Protein AF-A0A853A1L6-F1 (afdb_monomer)

Solvent-accessible surface area (backbone atoms only — not comparable to full-atom values): 5374 Å² total; per-residue (Å²): 140,74,65,71,63,58,59,51,50,56,53,51,54,47,54,44,51,51,48,51,49,50,44,52,52,51,53,52,52,51,53,52,50,52,54,52,52,54,59,58,52,74,74,46,70,70,76,55,40,60,56,42,53,55,52,52,51,55,47,51,53,52,53,48,53,51,51,52,52,43,52,51,51,51,50,51,44,52,50,50,54,52,52,52,54,52,54,48,55,52,50,58,51,62,80,71,108

Sequence (97 aa):
MSGPMKVTFGRLEQAAEETRTAATNISTQLDDLKAAVNRVAQTWTGDAQTAYNQRQEEWNQSAQALNEVLQAIEQNLRQAAENYRTTENQIANVWRG

Foldseek 3Di:
DCPPLVVVLVVLVVVLVVLVVVLVVVLVVLVVVLVVLVVVLVPDDDPVVVVSVVVNVVSVVVSVVSNVVSVVVSVVSVVVSVVSVVVVVVVVVVVVD

Radius of gyration: 22.11 Å; Cα contacts (8 Å, |Δi|>4): 17; chains: 1; bounding box: 47×17×63 Å

Nearest PDB structures (foldseek):
  3fav-assembly2_C  TM=8.494E-01  e=4.328E-03  Mycobacterium tuberculosis H37Rv
  4lws-assembly3_A  TM=7.703E-01  e=5.975E-03  Thermomonospora curvata DSM 43183
  7o3x-assembly1_B  TM=5.441E-01  e=3.113E+00  Synechocystis sp. PCC 6803 substr. Kazusa
  8qbw-assembly1_A  TM=4.877E-01  e=2.736E+00  Nostoc punctiforme
  8akr-assembly1_A  TM=3.462E-01  e=1.109E+00  Synechocystis sp. PCC 6803

Organism: NCBI:txid1892865

Mean predicted aligned error: 10.01 Å

Secondary structure (DSSP, 8-state):
--HHHHHHHHHHHHHHHHHHHHHHHHHHHHHHHHHHHHHHHTT--THHHHHHHHHHHHHHHHHHHHHHHHHHHHHHHHHHHHHHHHHHHHHHHHTT-

pLDDT: mean 72.79, std 8.27, range [47.56, 84.75]

InterPro domains:
  IPR010310 Type VII secretion system ESAT-6-like [PF06013] (5-88)
  IPR010310 Type VII secretion system ESAT-6-like [TIGR03930] (5-93)
  IPR036689 ESAT-6-like superfamily [SSF140453] (4-97)

Structure (mmCIF, N/CA/C/O backbone):
data_AF-A0A853A1L6-F1
#
_entry.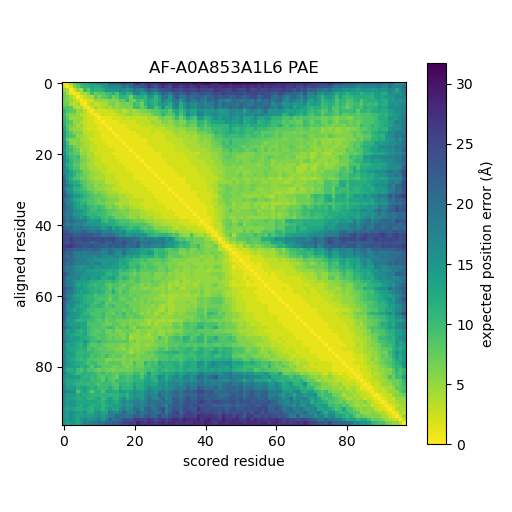id   AF-A0A853A1L6-F1
#
loop_
_atom_site.group_PDB
_atom_site.id
_atom_site.type_symbol
_atom_site.label_atom_id
_atom_site.label_alt_id
_atom_site.label_comp_id
_atom_site.label_asym_id
_atom_site.label_entity_id
_atom_site.label_seq_id
_atom_site.pdbx_PDB_ins_code
_atom_site.Cartn_x
_atom_site.Cartn_y
_atom_site.Cartn_z
_atom_site.occupancy
_atom_site.B_iso_or_equiv
_atom_site.auth_seq_id
_atom_site.auth_comp_id
_atom_site.auth_asym_id
_atom_site.auth_atom_id
_atom_site.pdbx_PDB_model_num
ATOM 1 N N . MET A 1 1 ? 21.383 6.868 -35.502 1.00 47.56 1 MET A N 1
ATOM 2 C CA . MET A 1 1 ? 20.068 7.413 -35.095 1.00 47.56 1 MET A CA 1
ATOM 3 C C . MET A 1 1 ? 19.631 6.692 -33.823 1.00 47.56 1 MET A C 1
ATOM 5 O O . MET A 1 1 ? 19.289 5.527 -33.904 1.00 47.56 1 MET A O 1
ATOM 9 N N . SER A 1 2 ? 19.708 7.334 -32.650 1.00 54.91 2 SER A N 1
ATOM 10 C CA . SER A 1 2 ? 19.448 6.692 -31.336 1.00 54.91 2 SER A CA 1
ATOM 11 C C . SER A 1 2 ? 18.341 7.395 -30.527 1.00 54.91 2 SER A C 1
ATOM 13 O O . SER A 1 2 ? 18.307 7.300 -29.305 1.00 54.91 2 SER A O 1
ATOM 15 N N . GLY A 1 3 ? 17.466 8.148 -31.203 1.00 60.12 3 GLY A N 1
ATOM 16 C CA . GLY A 1 3 ? 16.504 9.077 -30.592 1.00 60.12 3 GLY A CA 1
ATOM 17 C C . GLY A 1 3 ? 15.248 8.459 -29.955 1.00 60.12 3 GLY A C 1
ATOM 18 O O . GLY A 1 3 ? 14.942 8.815 -28.822 1.00 60.12 3 GLY A O 1
ATOM 19 N N . PRO A 1 4 ? 14.512 7.542 -30.612 1.00 61.88 4 PRO A N 1
ATOM 20 C CA . PRO A 1 4 ? 13.209 7.098 -30.097 1.00 61.88 4 PRO A CA 1
ATOM 21 C C . PRO A 1 4 ? 13.296 6.062 -28.960 1.00 61.88 4 PRO A C 1
ATOM 23 O O . PRO A 1 4 ? 12.451 6.068 -28.064 1.00 61.88 4 PRO A O 1
ATOM 26 N N . MET A 1 5 ? 14.332 5.213 -28.945 1.00 57.09 5 MET A N 1
ATOM 27 C CA . MET A 1 5 ? 14.509 4.173 -27.915 1.00 57.09 5 MET A CA 1
ATOM 28 C C . MET A 1 5 ? 14.900 4.767 -26.549 1.00 57.09 5 MET A C 1
ATOM 30 O O . MET A 1 5 ? 14.241 4.492 -25.549 1.00 57.09 5 MET A O 1
ATOM 34 N N . LYS A 1 6 ? 15.876 5.691 -26.498 1.00 65.38 6 LYS A N 1
ATOM 35 C CA . LYS A 1 6 ? 16.277 6.369 -25.244 1.00 65.38 6 LYS A CA 1
ATOM 36 C C . LYS A 1 6 ? 15.136 7.150 -24.581 1.00 65.38 6 LYS A C 1
ATOM 38 O O . LYS A 1 6 ? 15.009 7.131 -23.362 1.00 65.38 6 LYS A O 1
ATOM 43 N N . VAL A 1 7 ? 14.297 7.817 -25.378 1.00 66.88 7 VAL A N 1
ATOM 44 C CA . VAL A 1 7 ? 13.135 8.581 -24.882 1.00 66.88 7 VAL A CA 1
ATOM 45 C C . VAL A 1 7 ? 12.054 7.659 -24.313 1.00 66.88 7 VAL A C 1
ATOM 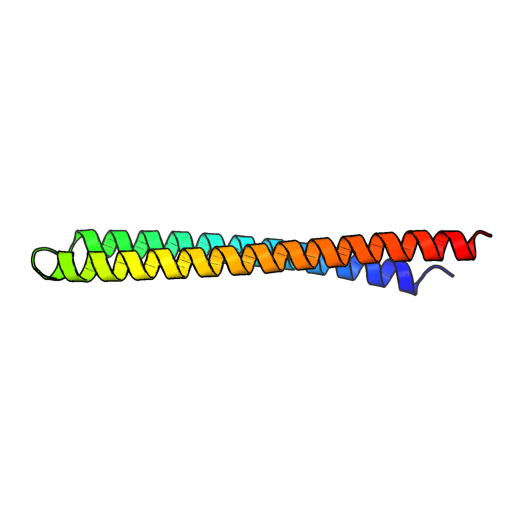47 O O . VAL A 1 7 ? 11.344 8.027 -23.380 1.00 66.88 7 VAL A O 1
ATOM 50 N N . THR A 1 8 ? 11.909 6.455 -24.863 1.00 69.06 8 THR A N 1
ATOM 51 C CA . THR A 1 8 ? 10.933 5.475 -24.371 1.00 69.06 8 THR A CA 1
ATOM 52 C C . THR A 1 8 ? 11.413 4.825 -23.073 1.00 69.06 8 THR A C 1
ATOM 54 O O . THR A 1 8 ? 10.618 4.680 -22.151 1.00 69.06 8 THR A O 1
ATOM 57 N N . PHE A 1 9 ? 12.717 4.557 -22.953 1.00 65.44 9 PHE A N 1
ATOM 58 C CA . PHE A 1 9 ? 13.335 4.062 -21.721 1.00 65.44 9 PHE A CA 1
ATOM 59 C C . PHE A 1 9 ? 13.187 5.039 -20.545 1.00 65.44 9 PHE A C 1
ATOM 61 O O . PHE A 1 9 ? 12.676 4.655 -19.498 1.00 65.44 9 PHE A O 1
ATOM 68 N N . GLY A 1 10 ? 13.537 6.317 -20.740 1.00 70.19 10 GLY A N 1
ATOM 69 C CA . GLY A 1 10 ? 13.406 7.323 -19.679 1.00 70.19 10 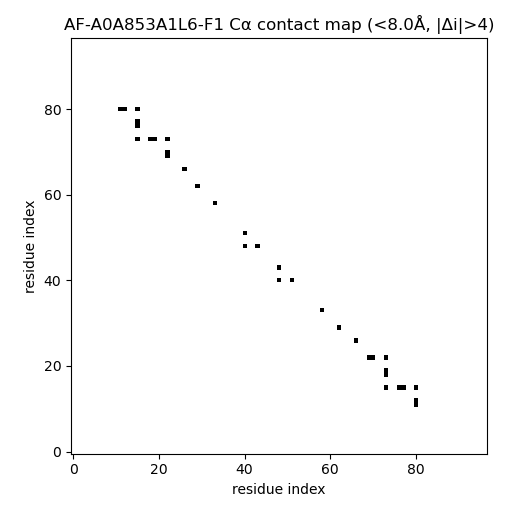GLY A CA 1
ATOM 70 C C . GLY A 1 10 ? 11.965 7.495 -19.182 1.00 70.19 10 GLY A C 1
ATOM 71 O O . GLY A 1 10 ? 11.741 7.681 -17.992 1.00 70.19 10 GLY A O 1
ATOM 72 N N . ARG A 1 11 ? 10.968 7.353 -20.069 1.00 72.31 11 ARG A N 1
ATOM 73 C CA . ARG A 1 11 ? 9.546 7.383 -19.680 1.00 72.31 11 ARG A CA 1
ATOM 74 C C . ARG A 1 11 ? 9.110 6.146 -18.891 1.00 72.31 11 ARG A C 1
ATOM 76 O O . ARG A 1 11 ? 8.246 6.260 -18.030 1.00 72.31 11 ARG A O 1
ATOM 83 N N . LEU A 1 12 ? 9.687 4.981 -19.181 1.00 68.38 12 LEU A N 1
ATOM 84 C CA . LEU A 1 12 ? 9.415 3.733 -18.462 1.00 68.38 12 LEU A CA 1
ATOM 85 C C . LEU A 1 12 ? 9.999 3.753 -17.046 1.00 68.38 12 LEU A C 1
ATOM 87 O O . LEU A 1 12 ? 9.295 3.396 -16.104 1.00 68.38 12 LEU A O 1
ATOM 91 N N . GLU A 1 13 ? 11.245 4.209 -16.885 1.00 72.44 13 GLU A N 1
ATOM 92 C CA . GLU A 1 13 ? 11.848 4.405 -15.557 1.00 72.44 13 GLU A CA 1
ATOM 93 C C . GLU A 1 13 ? 11.046 5.409 -14.729 1.00 72.44 13 GLU A C 1
ATOM 95 O O . GLU A 1 13 ? 10.693 5.115 -13.588 1.00 72.44 13 GLU A O 1
ATOM 100 N N . GLN A 1 14 ? 10.672 6.541 -15.331 1.00 76.56 14 GLN A N 1
ATOM 101 C CA . GLN A 1 14 ? 9.856 7.551 -14.666 1.00 76.56 14 GLN A CA 1
ATOM 102 C C . GLN A 1 14 ? 8.501 6.984 -14.208 1.00 76.56 14 GLN A C 1
ATOM 104 O O . GLN A 1 14 ? 8.120 7.166 -13.055 1.00 76.56 14 GLN A O 1
ATOM 109 N N . ALA A 1 15 ? 7.791 6.242 -15.064 1.00 71.44 15 ALA A N 1
ATOM 110 C CA . ALA A 1 15 ? 6.505 5.638 -14.705 1.00 71.44 15 ALA A CA 1
ATOM 111 C C . ALA A 1 15 ? 6.626 4.601 -13.568 1.00 71.44 15 ALA A C 1
ATOM 113 O O . ALA A 1 15 ? 5.737 4.490 -12.715 1.00 71.44 15 ALA A O 1
ATOM 114 N N . ALA A 1 16 ? 7.730 3.847 -13.528 1.00 72.31 16 ALA A N 1
ATOM 115 C CA . ALA A 1 16 ? 8.011 2.914 -12.440 1.00 72.31 16 ALA A CA 1
ATOM 116 C C . ALA A 1 16 ? 8.276 3.651 -11.114 1.00 72.31 16 ALA A C 1
ATOM 118 O O . ALA A 1 16 ? 7.774 3.243 -10.063 1.00 72.31 16 ALA A O 1
ATOM 119 N N . GLU A 1 17 ? 9.023 4.754 -11.158 1.00 78.44 17 GLU A N 1
ATOM 120 C CA . GLU A 1 17 ? 9.340 5.581 -9.991 1.00 78.44 17 GLU A CA 1
ATOM 121 C C . GLU A 1 17 ? 8.101 6.312 -9.443 1.00 78.44 17 GLU A C 1
ATOM 123 O O . GLU A 1 17 ? 7.849 6.309 -8.232 1.00 78.44 17 GLU A O 1
ATOM 128 N N . GLU A 1 18 ? 7.266 6.852 -10.334 1.00 76.94 18 GLU A N 1
ATOM 129 C CA . GLU A 1 18 ? 5.973 7.458 -10.000 1.00 76.94 18 GLU A CA 1
ATOM 130 C C . GLU A 1 18 ? 5.045 6.442 -9.328 1.00 76.94 18 GLU A C 1
ATOM 132 O O . GLU A 1 18 ? 4.435 6.744 -8.299 1.00 76.94 18 GLU A O 1
ATOM 137 N N . THR A 1 19 ? 4.988 5.207 -9.834 1.00 72.38 19 THR A N 1
ATOM 138 C CA . THR A 1 19 ? 4.129 4.184 -9.226 1.00 72.38 19 THR A CA 1
ATOM 139 C C . THR A 1 19 ? 4.647 3.722 -7.870 1.00 72.38 19 THR A C 1
ATOM 141 O O . THR A 1 19 ? 3.859 3.552 -6.942 1.00 72.38 19 THR A O 1
ATOM 144 N N . ARG A 1 20 ? 5.967 3.576 -7.705 1.00 75.19 20 ARG A N 1
ATOM 145 C CA . ARG A 1 20 ? 6.565 3.282 -6.394 1.00 75.19 20 ARG A CA 1
ATOM 146 C C . ARG A 1 20 ? 6.224 4.366 -5.373 1.00 75.19 20 ARG A C 1
ATOM 148 O O . ARG A 1 20 ? 5.888 4.063 -4.226 1.00 75.19 20 ARG A O 1
ATOM 155 N N . THR A 1 21 ? 6.294 5.624 -5.797 1.00 82.00 21 THR A N 1
ATOM 156 C CA . THR A 1 21 ? 5.940 6.774 -4.962 1.00 82.00 21 THR A CA 1
ATOM 157 C C . THR A 1 21 ? 4.458 6.738 -4.594 1.00 82.00 21 THR A C 1
ATOM 159 O O . THR A 1 21 ? 4.116 6.864 -3.420 1.00 82.00 21 THR A O 1
ATOM 162 N N . ALA A 1 22 ? 3.575 6.485 -5.564 1.00 75.50 22 ALA A N 1
ATOM 163 C CA . ALA A 1 22 ? 2.140 6.360 -5.323 1.00 75.50 22 ALA A CA 1
ATOM 164 C C . ALA A 1 22 ? 1.811 5.216 -4.350 1.00 75.50 22 ALA A C 1
ATOM 166 O O . ALA A 1 22 ? 1.062 5.428 -3.399 1.00 75.50 22 ALA A O 1
ATOM 167 N N . ALA A 1 23 ? 2.415 4.037 -4.527 1.00 74.12 23 ALA A N 1
ATOM 168 C CA . ALA A 1 23 ? 2.233 2.893 -3.634 1.00 74.12 23 ALA A CA 1
ATOM 169 C C . ALA A 1 23 ? 2.677 3.207 -2.196 1.00 74.12 23 ALA A C 1
ATOM 171 O O . ALA A 1 23 ? 1.947 2.926 -1.246 1.00 74.12 23 ALA A O 1
ATOM 172 N N . THR A 1 24 ? 3.830 3.864 -2.042 1.00 79.06 24 THR A N 1
ATOM 173 C CA . THR A 1 24 ? 4.333 4.303 -0.731 1.00 79.06 24 THR A CA 1
ATOM 174 C C . THR A 1 24 ? 3.367 5.290 -0.073 1.00 79.06 24 THR A C 1
ATOM 176 O O . THR A 1 24 ? 3.020 5.127 1.094 1.00 79.06 24 THR A O 1
ATOM 179 N N . ASN A 1 25 ? 2.874 6.278 -0.825 1.00 81.62 25 ASN A N 1
ATOM 180 C CA . ASN A 1 25 ? 1.925 7.266 -0.312 1.00 81.62 25 ASN A CA 1
ATOM 181 C C . ASN A 1 25 ? 0.606 6.627 0.137 1.00 81.62 25 ASN A C 1
ATOM 183 O O . ASN A 1 25 ? 0.084 6.993 1.189 1.00 81.62 25 ASN A O 1
ATOM 187 N N . ILE A 1 26 ? 0.078 5.665 -0.628 1.00 76.50 26 ILE A N 1
ATOM 188 C CA . ILE A 1 26 ? -1.154 4.960 -0.258 1.00 76.50 26 ILE A CA 1
ATOM 189 C C . ILE A 1 26 ? -0.930 4.129 1.011 1.00 76.50 26 ILE A C 1
ATOM 191 O O . ILE A 1 26 ? -1.773 4.171 1.904 1.00 76.50 26 ILE A O 1
ATOM 195 N N . SER A 1 27 ? 0.208 3.434 1.139 1.00 75.69 27 SER A N 1
ATOM 196 C CA . SER A 1 27 ? 0.536 2.696 2.369 1.00 75.69 27 SER A CA 1
ATOM 197 C C . SER A 1 27 ? 0.538 3.616 3.592 1.00 75.69 27 SER A C 1
ATOM 199 O O . SER A 1 27 ? -0.118 3.308 4.583 1.00 75.69 27 SER A O 1
ATOM 201 N N . THR A 1 28 ? 1.194 4.777 3.503 1.00 83.25 28 THR A N 1
ATOM 202 C CA . THR A 1 28 ? 1.214 5.766 4.592 1.00 83.25 28 THR A CA 1
ATOM 203 C C . THR A 1 28 ? -0.192 6.253 4.946 1.00 83.25 28 THR A C 1
ATOM 205 O O . THR A 1 28 ? -0.554 6.299 6.117 1.00 83.25 28 THR A O 1
ATOM 208 N N . GLN A 1 29 ? -1.021 6.567 3.945 1.00 81.00 29 GLN A N 1
ATOM 209 C CA . GLN A 1 29 ? -2.398 7.017 4.178 1.00 81.00 29 GLN A CA 1
ATOM 210 C C . GLN A 1 29 ? -3.259 5.950 4.869 1.00 81.00 29 GLN A C 1
ATOM 212 O O . GLN A 1 29 ? -4.103 6.289 5.700 1.00 81.00 29 GLN A O 1
ATOM 217 N N . LEU A 1 30 ? -3.054 4.666 4.556 1.00 78.62 30 LEU A N 1
ATOM 218 C CA . LEU A 1 30 ? -3.748 3.569 5.235 1.00 78.62 30 LEU A CA 1
ATOM 219 C C . LEU A 1 30 ? -3.318 3.423 6.691 1.00 78.62 30 LEU A C 1
ATOM 221 O O . LEU A 1 30 ? -4.174 3.215 7.556 1.00 78.62 30 LEU A O 1
ATOM 225 N N . ASP A 1 31 ? -2.021 3.553 6.965 1.00 80.25 31 ASP A N 1
ATOM 226 C CA . ASP A 1 31 ? -1.483 3.497 8.323 1.00 80.25 31 ASP A CA 1
ATOM 227 C C . ASP A 1 31 ? -2.004 4.663 9.176 1.00 80.25 31 ASP A C 1
ATOM 229 O O . ASP A 1 31 ? -2.463 4.454 10.306 1.00 80.25 31 ASP A O 1
ATOM 233 N N . ASP A 1 32 ? -2.038 5.873 8.612 1.00 84.75 32 ASP A N 1
ATOM 234 C CA . ASP A 1 32 ? -2.590 7.063 9.266 1.00 84.75 32 ASP A CA 1
ATOM 235 C C . ASP A 1 32 ? -4.079 6.892 9.588 1.00 84.75 32 ASP A C 1
ATOM 237 O O . ASP A 1 32 ? -4.535 7.188 10.700 1.00 84.75 32 ASP A O 1
ATOM 241 N N . LEU A 1 33 ? -4.848 6.367 8.633 1.00 77.81 33 LEU A N 1
ATOM 242 C CA . LEU A 1 33 ? -6.278 6.142 8.803 1.00 77.81 33 LEU A CA 1
ATOM 243 C C . LEU A 1 33 ? -6.552 5.057 9.854 1.00 77.81 33 LEU A C 1
ATOM 245 O O . LEU A 1 33 ? -7.408 5.245 10.721 1.00 77.81 33 LEU A O 1
ATOM 249 N N . LYS A 1 34 ? -5.758 3.979 9.870 1.00 76.38 34 LYS A N 1
ATOM 250 C CA . LYS A 1 34 ? -5.800 2.949 10.919 1.00 76.38 34 LYS A CA 1
ATOM 251 C C . LYS A 1 34 ? -5.509 3.539 12.300 1.00 76.38 34 LYS A C 1
ATOM 253 O O . LYS A 1 34 ? -6.202 3.223 13.270 1.00 76.38 34 LYS A O 1
ATOM 258 N N . ALA A 1 35 ? -4.502 4.404 12.408 1.00 83.12 35 ALA A N 1
ATOM 259 C CA . ALA A 1 35 ? -4.154 5.060 13.664 1.00 83.12 35 ALA A CA 1
ATOM 260 C C . ALA A 1 35 ? -5.277 5.988 14.161 1.00 83.12 35 ALA A C 1
ATOM 262 O O . ALA A 1 35 ? -5.592 5.996 15.355 1.00 83.12 35 ALA A O 1
ATOM 263 N N . ALA A 1 36 ? -5.914 6.736 13.255 1.00 80.25 36 ALA A N 1
ATOM 264 C CA . ALA A 1 36 ? -7.048 7.596 13.577 1.00 80.25 36 ALA A CA 1
ATOM 265 C C . ALA A 1 36 ? -8.258 6.791 14.079 1.00 80.25 36 ALA A C 1
ATOM 267 O O . ALA A 1 36 ? -8.824 7.128 15.122 1.00 80.25 36 ALA A O 1
ATOM 268 N N . VAL A 1 37 ? -8.607 5.697 13.392 1.00 73.75 37 VAL A N 1
ATOM 269 C CA . VAL A 1 37 ? -9.705 4.797 13.781 1.00 73.75 37 VAL A CA 1
ATOM 270 C C . VAL A 1 37 ? -9.457 4.199 15.168 1.00 73.75 37 VAL A C 1
ATOM 272 O O . VAL A 1 37 ? -10.325 4.294 16.037 1.00 73.75 37 VAL A O 1
ATOM 275 N N . ASN A 1 38 ? -8.248 3.687 15.425 1.00 76.62 38 ASN A N 1
ATOM 276 C CA . ASN A 1 38 ? -7.876 3.146 16.736 1.00 76.62 38 ASN A CA 1
ATOM 277 C C . ASN A 1 38 ? -8.022 4.174 17.866 1.00 76.62 38 ASN A C 1
ATOM 279 O O . ASN A 1 38 ? -8.462 3.826 18.960 1.00 76.62 38 ASN A O 1
ATOM 283 N N . ARG A 1 39 ? -7.680 5.443 17.618 1.00 82.00 39 ARG A N 1
ATOM 284 C CA . ARG A 1 39 ? -7.808 6.511 18.620 1.00 82.00 39 ARG A CA 1
ATOM 285 C C . ARG A 1 39 ? -9.266 6.787 18.982 1.00 82.00 39 ARG A C 1
ATOM 287 O O . ARG A 1 39 ? -9.577 6.961 20.155 1.00 82.00 39 ARG A O 1
ATOM 294 N N . VAL A 1 40 ? -10.155 6.819 17.991 1.00 74.62 40 VAL A N 1
ATOM 295 C CA . VAL A 1 40 ? -11.594 7.026 18.220 1.00 74.62 40 VAL A CA 1
ATOM 296 C C . VAL A 1 40 ? -12.185 5.836 18.973 1.00 74.62 40 VAL A C 1
ATOM 298 O O . VAL A 1 40 ? -12.945 6.015 19.920 1.00 74.62 40 VAL A O 1
ATOM 301 N N . ALA A 1 41 ? -11.773 4.624 18.626 1.00 72.75 41 ALA A N 1
ATOM 302 C CA . ALA A 1 41 ? -12.285 3.411 19.240 1.00 72.75 41 ALA A CA 1
ATOM 303 C C . ALA A 1 41 ? -11.946 3.242 20.721 1.00 72.75 41 ALA A C 1
ATOM 305 O O . ALA A 1 41 ? -12.729 2.661 21.465 1.00 72.75 41 ALA A O 1
ATOM 306 N N . GLN A 1 42 ? -10.815 3.792 21.174 1.00 74.69 42 GLN A N 1
ATOM 307 C CA . GLN A 1 42 ? -10.461 3.814 22.598 1.00 74.69 42 GLN A CA 1
ATOM 308 C C . GLN A 1 42 ? -11.483 4.569 23.461 1.00 74.69 42 GLN A C 1
ATOM 310 O O . GLN A 1 42 ? -11.514 4.381 24.674 1.00 74.69 42 GLN A O 1
ATOM 315 N N . THR A 1 43 ? -12.319 5.416 22.855 1.00 76.31 43 THR A N 1
ATOM 316 C CA . THR A 1 43 ? -13.371 6.157 23.563 1.00 76.31 43 THR A CA 1
ATOM 317 C C . THR A 1 43 ? -14.690 5.388 23.670 1.00 76.31 43 THR A C 1
ATOM 319 O O . THR A 1 43 ? -15.590 5.825 24.385 1.00 76.31 43 THR A O 1
ATOM 322 N N . TRP A 1 44 ? -14.828 4.252 22.980 1.00 72.69 44 TRP A N 1
ATOM 323 C CA . TRP A 1 44 ? -16.060 3.467 22.958 1.00 72.69 44 TRP A CA 1
ATOM 324 C C . TRP A 1 44 ? -16.023 2.396 24.053 1.00 72.69 44 TRP A C 1
ATOM 326 O O . TRP A 1 44 ? -15.096 1.594 24.122 1.00 72.69 44 TRP A O 1
ATOM 336 N N . THR A 1 45 ? -17.038 2.373 24.916 1.00 71.06 45 THR A N 1
ATOM 337 C CA . THR A 1 45 ? -17.172 1.408 26.019 1.00 71.06 45 THR A CA 1
ATOM 338 C C . THR A 1 45 ? -18.457 0.584 25.873 1.00 71.06 45 THR A C 1
ATOM 340 O O . THR A 1 45 ? -19.424 1.026 25.251 1.00 71.06 45 THR A O 1
ATOM 343 N N . GLY A 1 46 ? -18.476 -0.632 26.433 1.00 75.12 46 GLY A N 1
ATOM 344 C CA . GLY A 1 46 ? -19.656 -1.513 26.430 1.00 75.12 46 GLY A CA 1
ATOM 345 C C . GLY A 1 46 ? -19.905 -2.211 25.086 1.00 75.12 46 GLY A C 1
ATOM 346 O O . GLY A 1 46 ? -18.961 -2.615 24.412 1.00 75.12 46 GLY A O 1
ATOM 347 N N . ASP A 1 47 ? -21.169 -2.347 24.674 1.00 71.56 47 ASP A N 1
ATOM 348 C CA . ASP A 1 47 ? -21.577 -3.070 23.451 1.00 71.56 47 ASP A CA 1
ATOM 349 C C . ASP A 1 47 ? -20.950 -2.511 22.158 1.00 71.56 47 ASP A C 1
ATOM 351 O O . ASP A 1 47 ? -20.720 -3.241 21.189 1.00 71.56 47 ASP A O 1
ATOM 355 N N . ALA A 1 48 ? -20.593 -1.222 22.156 1.00 72.06 48 ALA A N 1
ATOM 356 C CA . ALA A 1 48 ? -19.888 -0.570 21.054 1.00 72.06 48 ALA A CA 1
ATOM 357 C C . ALA A 1 48 ? -18.466 -1.125 20.837 1.00 72.06 48 ALA A C 1
ATOM 359 O O . ALA A 1 48 ? -17.954 -1.082 19.718 1.00 72.06 48 ALA A O 1
ATOM 360 N N . GLN A 1 49 ? -17.839 -1.690 21.873 1.00 73.25 49 GLN A N 1
ATOM 361 C CA . GLN A 1 49 ? -16.502 -2.275 21.784 1.00 73.25 49 GLN A CA 1
ATOM 362 C C . GLN A 1 49 ? -16.507 -3.603 21.013 1.00 73.25 49 GLN A C 1
ATOM 364 O O . GLN A 1 49 ? -15.609 -3.860 20.214 1.00 73.25 49 GLN A O 1
ATOM 369 N N . THR A 1 50 ? -17.550 -4.421 21.176 1.00 77.88 50 THR A N 1
ATOM 370 C CA . THR A 1 50 ? -17.712 -5.671 20.416 1.00 77.88 50 THR A CA 1
ATOM 371 C C . THR A 1 50 ? -17.949 -5.388 18.933 1.00 77.88 50 THR A C 1
ATOM 373 O O . THR A 1 50 ? -17.305 -5.995 18.077 1.00 77.88 50 THR A O 1
ATOM 376 N N . ALA A 1 51 ? -18.820 -4.420 18.623 1.00 77.12 51 ALA A 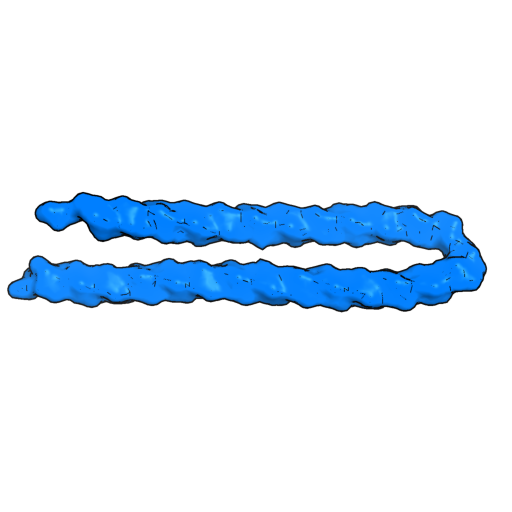N 1
ATOM 377 C CA . ALA A 1 51 ? -19.059 -3.980 17.248 1.00 77.12 51 ALA A CA 1
ATOM 378 C C . ALA A 1 51 ? -17.797 -3.367 16.612 1.00 77.12 51 ALA A C 1
ATOM 380 O O . ALA A 1 51 ? -17.522 -3.597 15.435 1.00 77.12 51 ALA A O 1
ATOM 381 N N . TYR A 1 52 ? -16.998 -2.631 17.392 1.00 77.56 52 TYR A N 1
ATOM 382 C CA . TYR A 1 52 ? -15.713 -2.114 16.933 1.00 77.56 52 TYR A CA 1
ATOM 383 C C . TYR A 1 52 ? -14.729 -3.217 16.575 1.00 77.56 52 TYR A C 1
ATOM 385 O O . TYR A 1 52 ? -14.122 -3.140 15.515 1.00 77.56 52 TYR A O 1
ATOM 393 N N . ASN A 1 53 ? -14.586 -4.244 17.416 1.00 78.19 53 ASN A N 1
ATOM 394 C CA . ASN A 1 53 ? -13.645 -5.332 17.152 1.00 78.19 53 ASN A CA 1
ATOM 395 C C . ASN A 1 53 ? -13.935 -6.007 15.800 1.00 78.19 53 ASN A C 1
ATOM 397 O O . ASN A 1 53 ? -13.012 -6.227 15.023 1.00 78.19 53 ASN A O 1
ATOM 401 N N . GLN A 1 54 ? -15.211 -6.232 15.459 1.00 81.75 54 GLN A N 1
ATOM 402 C CA . GLN A 1 54 ? -15.590 -6.725 14.127 1.00 81.75 54 GLN A CA 1
ATOM 403 C C . GLN A 1 54 ? -15.205 -5.757 13.001 1.00 81.75 54 GLN A C 1
ATOM 405 O O . GLN A 1 54 ? -14.637 -6.174 11.994 1.00 81.75 54 GLN A O 1
ATOM 410 N N . ARG A 1 55 ? -15.471 -4.457 13.166 1.00 78.62 55 ARG A N 1
ATOM 411 C CA . ARG A 1 55 ? -15.097 -3.442 12.165 1.00 78.62 55 ARG A CA 1
ATOM 412 C C . ARG A 1 55 ? -13.584 -3.275 12.031 1.00 78.62 55 ARG A C 1
ATOM 414 O O . ARG A 1 55 ? -13.099 -2.979 10.946 1.00 78.62 55 ARG A O 1
ATOM 421 N N . GLN A 1 56 ? -12.841 -3.473 13.113 1.00 79.56 56 GLN A N 1
ATOM 422 C CA . GLN A 1 56 ? -11.385 -3.417 13.140 1.00 79.56 56 GLN A CA 1
ATOM 423 C C . GLN A 1 56 ? -10.771 -4.623 12.416 1.00 79.56 56 GLN A C 1
ATOM 425 O O . GLN A 1 56 ? -9.788 -4.459 11.694 1.00 79.56 56 GLN A O 1
ATOM 430 N N . GLU A 1 57 ? -11.386 -5.799 12.530 1.00 83.25 57 GLU A N 1
ATOM 431 C CA . GLU A 1 57 ? -11.033 -6.988 11.750 1.00 83.25 57 GLU A CA 1
ATOM 432 C C . GLU A 1 57 ? -11.260 -6.752 10.244 1.00 83.25 57 GLU A C 1
ATOM 434 O O . GLU A 1 57 ? -10.333 -6.907 9.448 1.00 83.25 57 GLU A O 1
ATOM 439 N N . GLU A 1 58 ? -12.455 -6.290 9.852 1.00 81.88 58 GLU A N 1
ATOM 440 C CA . GLU A 1 58 ? -12.794 -5.953 8.456 1.00 81.88 58 GLU A CA 1
ATOM 441 C C . GLU A 1 58 ? -11.862 -4.874 7.880 1.00 81.88 58 GLU A C 1
ATOM 443 O O . GLU A 1 58 ? -11.426 -4.953 6.725 1.00 81.88 58 GLU A O 1
ATOM 448 N N . TRP A 1 59 ? -11.516 -3.875 8.697 1.00 79.06 59 TRP A N 1
ATOM 449 C CA . TRP A 1 59 ? -10.538 -2.849 8.354 1.00 79.06 59 TRP A CA 1
ATOM 450 C C . TRP A 1 59 ? -9.166 -3.454 8.069 1.00 79.06 59 TRP A C 1
ATOM 452 O O . TRP A 1 59 ? -8.571 -3.168 7.030 1.00 79.06 59 TRP A O 1
ATOM 462 N N . ASN A 1 60 ? -8.656 -4.291 8.979 1.00 80.25 60 ASN A N 1
ATOM 463 C CA . ASN A 1 60 ? -7.349 -4.927 8.825 1.00 80.25 60 ASN A CA 1
ATOM 464 C C . ASN A 1 60 ? -7.299 -5.781 7.554 1.00 80.25 60 ASN A C 1
ATOM 466 O O . ASN A 1 60 ? -6.322 -5.691 6.815 1.00 80.25 60 ASN A O 1
ATOM 470 N N . GLN A 1 61 ? -8.363 -6.535 7.265 1.00 84.19 61 GLN A N 1
ATOM 471 C CA . GLN A 1 61 ? -8.472 -7.327 6.037 1.00 84.19 61 GLN A CA 1
ATOM 472 C C . GLN A 1 61 ? -8.459 -6.442 4.785 1.00 84.19 61 GLN A C 1
ATOM 474 O O . GLN A 1 61 ? -7.717 -6.712 3.844 1.00 84.19 61 GLN A O 1
ATOM 479 N N . SER A 1 62 ? -9.227 -5.350 4.784 1.00 79.38 62 SER A N 1
ATOM 480 C CA . SER A 1 62 ? -9.292 -4.420 3.648 1.00 79.38 62 SER A CA 1
ATOM 481 C C . SER A 1 62 ? -7.958 -3.705 3.412 1.00 79.38 62 SER A C 1
ATOM 483 O O . SER A 1 62 ? -7.514 -3.567 2.272 1.00 79.38 62 SER A O 1
ATOM 485 N N . ALA A 1 63 ? -7.291 -3.283 4.489 1.00 76.19 63 ALA A N 1
ATOM 486 C CA . ALA A 1 63 ? -5.976 -2.657 4.429 1.00 76.19 63 ALA A CA 1
ATOM 487 C C . ALA A 1 63 ? -4.911 -3.635 3.916 1.00 76.19 63 ALA A C 1
ATOM 489 O O . ALA A 1 63 ? -4.084 -3.254 3.090 1.00 76.19 63 ALA A O 1
ATOM 490 N N . GLN A 1 64 ? -4.953 -4.894 4.362 1.00 81.25 64 GLN A N 1
ATOM 491 C CA . GLN A 1 64 ? -4.058 -5.938 3.877 1.00 81.25 64 GLN A CA 1
ATOM 492 C C . GLN A 1 64 ? -4.278 -6.214 2.385 1.00 81.25 64 GLN A C 1
ATOM 494 O O . GLN A 1 64 ? -3.316 -6.178 1.622 1.00 81.25 64 GLN A O 1
ATOM 499 N N . ALA A 1 65 ? -5.529 -6.398 1.956 1.00 82.62 65 ALA A N 1
ATOM 500 C CA . ALA A 1 65 ? -5.863 -6.630 0.552 1.00 82.62 65 ALA A CA 1
ATOM 501 C C . ALA A 1 65 ? -5.395 -5.475 -0.348 1.00 82.62 65 ALA A C 1
ATOM 503 O O . ALA A 1 65 ? -4.840 -5.698 -1.422 1.00 82.62 65 ALA A O 1
ATOM 504 N N . LEU A 1 66 ? -5.563 -4.227 0.099 1.00 76.44 66 LEU A N 1
ATOM 505 C CA . LEU A 1 66 ? -5.065 -3.070 -0.640 1.00 76.44 66 LEU A CA 1
ATOM 506 C C . LEU A 1 66 ? -3.532 -3.061 -0.721 1.00 76.44 66 LEU A C 1
ATOM 508 O O . LEU A 1 66 ? -2.983 -2.787 -1.786 1.00 76.44 66 LEU A O 1
ATOM 512 N N . ASN A 1 67 ? -2.838 -3.407 0.366 1.00 76.31 67 ASN A N 1
ATOM 513 C CA . ASN A 1 67 ? -1.379 -3.517 0.369 1.00 76.31 67 ASN A CA 1
ATOM 514 C C . ASN A 1 67 ? -0.890 -4.597 -0.614 1.00 76.31 67 ASN A C 1
ATOM 516 O O . ASN A 1 67 ? 0.034 -4.360 -1.390 1.00 76.31 67 ASN A O 1
ATOM 520 N N . GLU A 1 68 ? -1.556 -5.753 -0.651 1.00 83.69 68 GLU A N 1
ATOM 521 C CA . GLU A 1 68 ? -1.264 -6.839 -1.596 1.00 83.69 68 GLU A CA 1
ATOM 522 C C . GLU A 1 68 ? -1.463 -6.401 -3.056 1.00 83.69 68 GLU A C 1
ATOM 524 O O . GLU A 1 68 ? -0.609 -6.662 -3.905 1.00 83.69 68 GLU A O 1
ATOM 529 N N . VAL A 1 69 ? -2.542 -5.667 -3.353 1.00 81.19 69 VAL A N 1
ATOM 530 C CA . VAL A 1 69 ? -2.790 -5.112 -4.694 1.00 81.19 69 VAL A CA 1
ATOM 531 C C . VAL A 1 69 ? -1.695 -4.121 -5.098 1.00 81.19 69 VAL A C 1
ATOM 533 O O . VAL A 1 69 ? -1.205 -4.180 -6.226 1.00 81.19 69 VAL A O 1
ATOM 536 N N . LEU A 1 70 ? -1.269 -3.235 -4.194 1.00 75.75 70 LEU A N 1
ATOM 537 C CA . LEU A 1 70 ? -0.193 -2.277 -4.474 1.00 75.75 70 LEU A CA 1
ATOM 538 C C . LEU A 1 70 ? 1.141 -2.975 -4.744 1.00 75.75 70 LEU A C 1
ATOM 540 O O . LEU A 1 70 ? 1.837 -2.616 -5.694 1.00 75.75 70 LEU A O 1
ATOM 544 N N . GLN A 1 71 ? 1.472 -4.004 -3.962 1.00 78.00 71 GLN A N 1
ATOM 545 C CA . GLN A 1 71 ? 2.667 -4.817 -4.190 1.00 78.00 71 GLN A CA 1
ATOM 546 C C . GLN A 1 71 ? 2.601 -5.550 -5.533 1.00 78.00 71 GLN A C 1
ATOM 548 O O . GLN A 1 71 ? 3.594 -5.590 -6.262 1.00 78.00 71 GLN A O 1
ATOM 553 N N . ALA A 1 72 ? 1.434 -6.080 -5.907 1.00 81.31 72 ALA A N 1
ATOM 554 C CA . ALA A 1 72 ? 1.240 -6.709 -7.209 1.00 81.31 72 ALA A CA 1
ATOM 555 C C . ALA A 1 72 ? 1.430 -5.707 -8.360 1.00 81.31 72 ALA A C 1
ATOM 557 O O . ALA A 1 72 ? 2.059 -6.035 -9.368 1.00 81.31 72 ALA A O 1
ATOM 558 N N . ILE A 1 73 ? 0.935 -4.473 -8.223 1.00 74.81 73 ILE A N 1
ATOM 559 C CA . ILE A 1 73 ? 1.150 -3.407 -9.213 1.00 74.81 73 ILE A CA 1
ATOM 560 C C . ILE A 1 73 ? 2.644 -3.071 -9.327 1.00 74.81 73 ILE A C 1
ATOM 562 O O . ILE A 1 73 ? 3.170 -3.016 -10.440 1.00 74.81 73 ILE A O 1
ATOM 566 N N . GLU A 1 74 ? 3.348 -2.908 -8.202 1.00 70.94 74 GLU A N 1
ATOM 567 C CA . GLU A 1 74 ? 4.794 -2.646 -8.194 1.00 70.94 74 GLU A CA 1
ATOM 568 C C . GLU A 1 74 ? 5.572 -3.759 -8.914 1.00 70.94 74 GLU A C 1
ATOM 570 O O . GLU A 1 7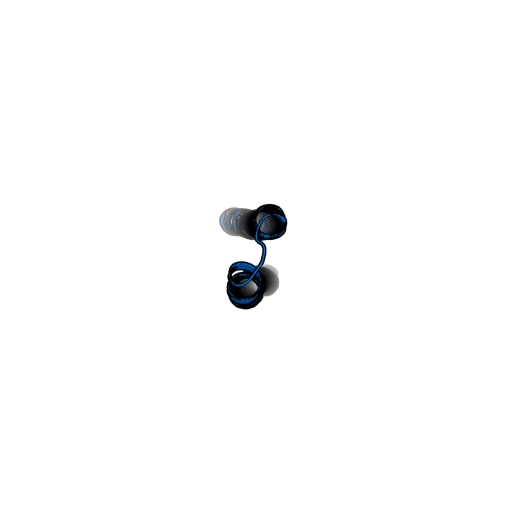4 ? 6.413 -3.482 -9.773 1.00 70.94 74 GLU A O 1
ATOM 575 N N . GLN A 1 75 ? 5.278 -5.024 -8.598 1.00 79.75 75 GLN A N 1
ATOM 576 C CA . GLN A 1 75 ? 5.939 -6.175 -9.216 1.00 79.75 75 GLN A CA 1
ATOM 577 C C . GLN A 1 75 ? 5.697 -6.231 -10.726 1.00 79.75 75 GLN A C 1
ATOM 579 O O . GLN A 1 75 ? 6.650 -6.409 -11.486 1.00 79.75 75 GLN A O 1
ATOM 584 N N . ASN A 1 76 ? 4.456 -6.019 -11.172 1.00 75.88 76 ASN A N 1
ATOM 585 C CA . ASN A 1 76 ? 4.122 -5.995 -12.596 1.00 75.88 76 ASN A CA 1
ATOM 586 C C . ASN A 1 76 ? 4.883 -4.893 -13.344 1.00 75.88 76 ASN A C 1
ATOM 588 O O . ASN A 1 76 ? 5.374 -5.121 -14.448 1.00 75.88 76 ASN A O 1
ATOM 592 N N . LEU A 1 77 ? 5.041 -3.712 -12.742 1.00 69.81 77 LEU A N 1
ATOM 593 C CA . LEU A 1 77 ? 5.790 -2.614 -13.355 1.00 69.81 77 LEU A CA 1
ATOM 594 C C . LEU A 1 77 ? 7.290 -2.883 -13.421 1.00 69.81 77 LEU A C 1
ATOM 596 O O . LEU A 1 77 ? 7.912 -2.613 -14.448 1.00 69.81 77 LEU A O 1
ATOM 600 N N . ARG A 1 78 ? 7.869 -3.471 -12.368 1.00 71.44 78 ARG A N 1
ATOM 601 C CA . ARG A 1 78 ? 9.265 -3.931 -12.394 1.00 71.44 78 ARG A CA 1
ATOM 602 C C . ARG A 1 78 ? 9.478 -4.963 -13.493 1.00 71.44 78 ARG A C 1
ATOM 604 O O . ARG A 1 78 ? 10.442 -4.866 -14.244 1.00 71.44 78 ARG A O 1
ATOM 611 N N . GLN A 1 79 ? 8.563 -5.919 -13.615 1.00 77.69 79 GLN A N 1
ATOM 612 C CA . GLN A 1 79 ? 8.646 -6.965 -14.625 1.00 77.69 79 GLN A CA 1
ATOM 613 C C . GLN A 1 79 ? 8.475 -6.404 -16.042 1.00 77.69 79 GLN A C 1
ATOM 615 O O . GLN A 1 79 ? 9.201 -6.807 -16.950 1.00 77.69 79 GLN A O 1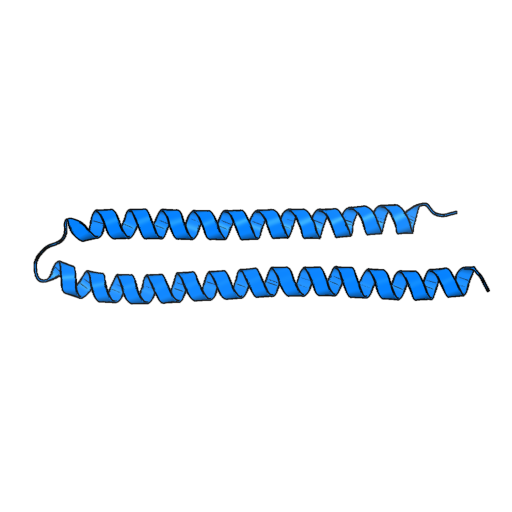
ATOM 620 N N . ALA A 1 80 ? 7.592 -5.420 -16.234 1.00 65.25 80 ALA A N 1
ATOM 621 C CA . ALA A 1 80 ? 7.486 -4.689 -17.491 1.00 65.25 80 ALA A CA 1
ATOM 622 C C . ALA A 1 80 ? 8.810 -3.982 -17.833 1.00 65.25 80 ALA A C 1
ATOM 624 O O . ALA A 1 80 ? 9.322 -4.160 -18.937 1.00 65.25 80 ALA A O 1
ATOM 625 N N . ALA A 1 81 ? 9.414 -3.258 -16.886 1.00 66.38 81 ALA A N 1
ATOM 626 C CA . ALA A 1 81 ? 10.703 -2.592 -17.087 1.00 66.38 81 ALA A CA 1
ATOM 627 C C . ALA A 1 81 ? 11.844 -3.581 -17.421 1.00 66.38 81 ALA A C 1
ATOM 629 O O . ALA A 1 81 ? 12.629 -3.336 -18.340 1.00 66.38 81 ALA A O 1
ATOM 630 N N . GLU A 1 82 ? 11.908 -4.724 -16.731 1.00 72.50 82 GLU A N 1
ATOM 631 C CA . GLU A 1 82 ? 12.888 -5.797 -16.965 1.00 72.50 82 GLU A CA 1
ATOM 632 C C . GLU A 1 82 ? 12.739 -6.423 -18.365 1.00 72.50 82 GLU A C 1
ATOM 634 O O . GLU A 1 82 ? 13.725 -6.597 -19.093 1.00 72.50 82 GLU A O 1
ATOM 639 N N . ASN A 1 83 ? 11.499 -6.720 -18.768 1.00 69.06 83 ASN A N 1
ATOM 640 C CA . ASN A 1 83 ? 11.186 -7.264 -20.087 1.00 69.06 83 ASN A CA 1
ATOM 641 C C . ASN A 1 83 ? 11.613 -6.290 -21.190 1.00 69.06 83 ASN A C 1
ATOM 643 O O . ASN A 1 83 ? 12.296 -6.693 -22.131 1.00 69.06 83 ASN A O 1
ATOM 647 N N . TYR A 1 84 ? 11.310 -4.998 -21.032 1.00 62.50 84 TYR A N 1
ATOM 648 C CA . TYR A 1 84 ? 11.745 -3.964 -21.972 1.00 62.50 84 TYR A CA 1
ATOM 649 C C . TYR A 1 84 ? 13.274 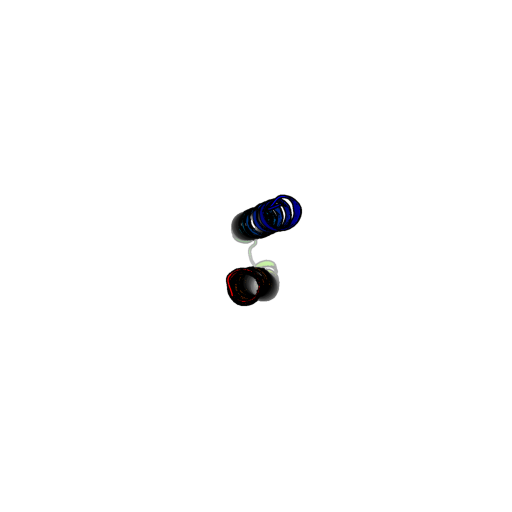-3.863 -22.064 1.00 62.50 84 TYR A C 1
ATOM 651 O O . TYR A 1 84 ? 13.815 -3.838 -23.169 1.00 62.50 84 TYR A O 1
ATOM 659 N N . ARG A 1 85 ? 13.994 -3.887 -20.932 1.00 65.19 85 ARG A N 1
ATOM 660 C CA . ARG A 1 85 ? 15.470 -3.892 -20.907 1.00 65.19 85 ARG A CA 1
ATOM 661 C C . ARG A 1 85 ? 16.056 -5.081 -21.675 1.00 65.19 85 ARG A C 1
ATOM 663 O O . ARG A 1 85 ? 17.058 -4.946 -22.376 1.00 65.19 85 ARG A O 1
ATOM 670 N N . THR A 1 86 ? 15.436 -6.250 -21.545 1.00 68.00 86 THR A N 1
ATOM 671 C CA . THR A 1 86 ? 15.883 -7.480 -22.210 1.00 68.00 86 THR A CA 1
ATOM 672 C C . THR A 1 86 ? 15.646 -7.421 -23.718 1.00 68.00 86 THR A C 1
ATOM 674 O O . THR A 1 86 ? 16.558 -7.725 -24.490 1.00 68.00 86 THR A O 1
ATOM 677 N N . THR A 1 87 ? 14.463 -6.975 -24.146 1.00 64.00 87 THR A N 1
ATOM 678 C CA . THR A 1 87 ? 1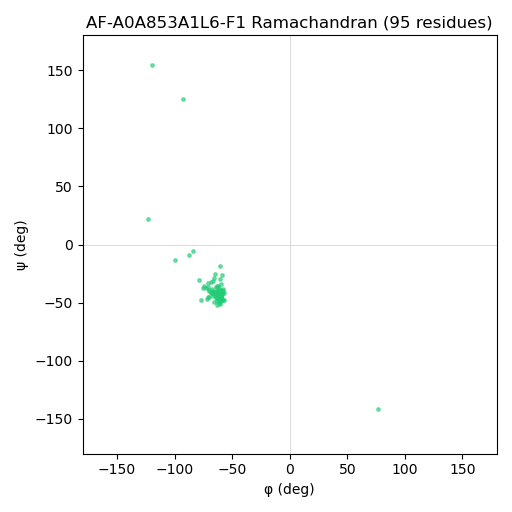4.138 -6.777 -25.566 1.00 64.00 87 THR A CA 1
ATOM 679 C C . THR A 1 87 ? 15.061 -5.743 -26.215 1.00 64.00 87 THR A C 1
ATOM 681 O O . THR A 1 87 ? 15.552 -5.968 -27.318 1.00 64.00 87 THR A O 1
ATOM 684 N N . GLU A 1 88 ? 15.388 -4.655 -25.517 1.00 59.50 88 GLU A N 1
ATOM 685 C CA . GLU A 1 88 ? 16.340 -3.642 -25.990 1.00 59.50 88 GLU A CA 1
ATOM 686 C C . GLU A 1 88 ? 17.760 -4.199 -26.157 1.00 59.50 88 GLU A C 1
ATOM 688 O O . GLU A 1 88 ? 18.395 -3.950 -27.178 1.00 59.50 88 GLU A O 1
ATOM 693 N N . ASN A 1 89 ? 18.260 -5.009 -25.217 1.00 61.44 89 ASN A N 1
ATOM 694 C CA . ASN A 1 89 ? 19.570 -5.658 -25.365 1.00 61.44 89 ASN A CA 1
ATOM 695 C C . ASN A 1 89 ? 19.619 -6.600 -26.576 1.00 61.44 89 ASN A C 1
ATOM 697 O O . ASN A 1 89 ? 20.635 -6.667 -27.270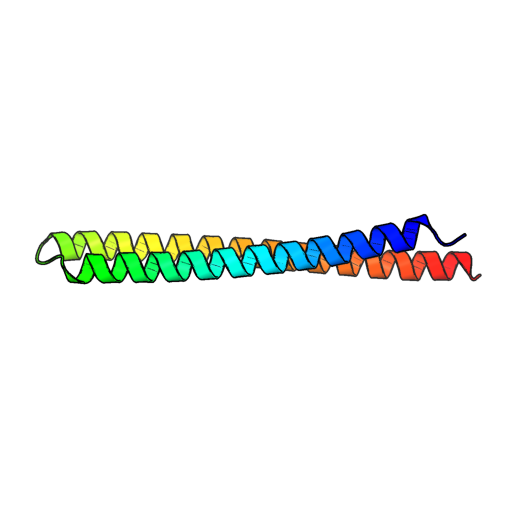 1.00 61.44 89 ASN A O 1
ATOM 701 N N . GLN A 1 90 ? 18.524 -7.313 -26.850 1.00 62.34 90 GLN A N 1
ATOM 702 C CA . GLN A 1 90 ? 18.417 -8.164 -28.033 1.00 62.34 90 GLN A CA 1
ATOM 703 C C . GLN A 1 90 ? 18.436 -7.326 -29.313 1.00 62.34 90 GLN A C 1
ATOM 705 O O . GLN A 1 90 ? 19.248 -7.590 -30.196 1.00 62.34 90 GLN A O 1
ATOM 710 N N . ILE A 1 91 ? 17.611 -6.278 -29.387 1.00 58.56 91 ILE A N 1
ATOM 711 C CA . ILE A 1 91 ? 17.545 -5.377 -30.542 1.00 58.56 91 ILE A CA 1
ATOM 712 C C . ILE A 1 91 ? 18.897 -4.680 -30.758 1.00 58.56 91 ILE A C 1
ATOM 714 O O . ILE A 1 91 ? 19.434 -4.715 -31.860 1.00 58.56 91 ILE A O 1
ATOM 718 N N . ALA A 1 92 ? 19.510 -4.111 -29.720 1.00 60.00 92 ALA A N 1
ATOM 719 C CA . ALA A 1 92 ? 20.812 -3.447 -29.808 1.00 60.00 92 ALA A CA 1
ATOM 720 C C . ALA A 1 92 ? 21.943 -4.380 -30.277 1.00 60.00 92 ALA A C 1
ATOM 722 O O . ALA A 1 92 ? 22.882 -3.912 -30.925 1.00 60.00 92 ALA A O 1
ATOM 723 N N . ASN A 1 93 ? 21.856 -5.681 -29.979 1.00 61.19 93 ASN A N 1
ATOM 724 C CA . ASN A 1 93 ? 22.765 -6.689 -30.523 1.00 61.19 93 ASN A CA 1
ATOM 725 C C . ASN A 1 93 ? 22.468 -7.006 -31.995 1.00 61.19 93 ASN A C 1
ATOM 727 O O . ASN A 1 93 ? 23.412 -7.180 -32.758 1.00 61.19 93 ASN A O 1
ATOM 731 N N . VAL A 1 94 ? 21.196 -7.010 -32.416 1.00 64.12 94 VAL A N 1
ATOM 732 C CA . VAL A 1 94 ? 20.811 -7.175 -33.832 1.00 64.12 94 VAL A CA 1
ATOM 733 C C . VAL A 1 94 ? 21.318 -6.023 -34.702 1.00 64.12 94 VAL A C 1
ATOM 735 O O . VAL A 1 94 ? 21.739 -6.264 -35.821 1.00 64.12 94 VAL A O 1
ATOM 738 N N . TRP A 1 95 ? 21.329 -4.782 -34.206 1.00 53.78 95 TRP A N 1
ATOM 739 C CA . TRP A 1 95 ? 21.815 -3.624 -34.979 1.00 53.78 95 TRP A CA 1
ATOM 740 C C . TRP A 1 95 ? 23.339 -3.414 -34.924 1.00 53.78 95 TRP A C 1
ATOM 742 O O . TRP A 1 95 ? 23.848 -2.502 -35.577 1.00 53.78 95 TRP A O 1
ATOM 752 N N . ARG A 1 96 ? 24.069 -4.198 -34.118 1.00 54.56 96 ARG A N 1
ATOM 753 C CA . ARG A 1 96 ? 25.545 -4.187 -34.066 1.00 54.56 96 ARG A CA 1
ATOM 754 C C . ARG A 1 96 ? 26.201 -5.319 -34.861 1.00 54.56 96 ARG A C 1
ATOM 756 O O . ARG A 1 96 ? 27.415 -5.247 -35.044 1.00 54.56 96 ARG A O 1
ATOM 763 N N . GLY A 1 97 ? 25.440 -6.333 -35.274 1.00 49.41 97 GLY A N 1
ATOM 764 C CA . GLY A 1 97 ? 25.869 -7.358 -36.232 1.00 49.41 97 GLY A CA 1
ATOM 765 C C . GLY A 1 97 ? 25.489 -6.957 -37.646 1.00 49.41 97 GLY A C 1
ATOM 766 O O . GLY A 1 97 ? 26.340 -7.139 -38.539 1.00 49.41 97 GLY A O 1
#